Protein 1NZA (pdb70)

Solvent-accessible surface area: 6480 Å² total; per-residue (Å²): 118,18,23,34,0,39,0,17,0,36,42,112,123,23,0,124,52,0,10,113,10,0,61,134,73,123,12,1,11,32,25,58,58,62,94,74,50,88,18,115,101,157,162,145,68,105,96,32,122,37,150,23,20,35,0,48,0,27,0,8,69,122,0,37,61,92,0,75,123,79,0,113,74,57,12,75,116,132,136,16,74,26,64,36,86,118,35,106,148,42,102,204,148,82,22,72,96,0,88,118,36,19,51

CATH classification: 3.30.70.120

Foldseek 3Di:
DKWWKKWKAQDPVLVVVLQCVCQVVQLFVHKDKAAFDWDWDDDPNDIDIGGIIMITTIHD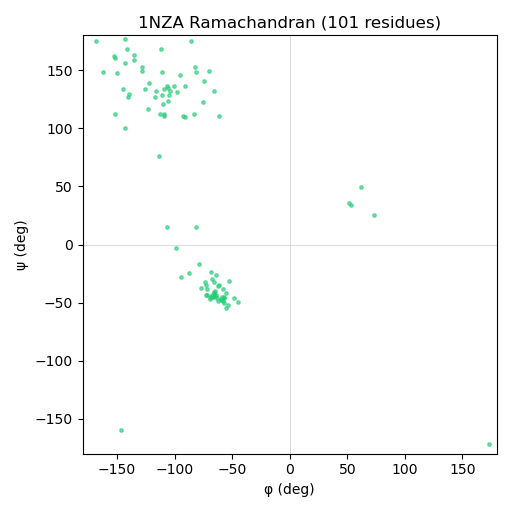PVSVVVSVVVSCVSGPDNDTGIDIDDDPDDDVVVVVSGHVRHD

Nearest PDB structures (foldseek):
  1nza-assembly1_A  TM=1.010E+00  e=8.311E-20  Thermus thermophilus
  4zk7-assembly1_M  TM=1.001E+00  e=1.249E-17  Thermus thermophilus HB8
  4zk7-assembly1_Q  TM=1.000E+00  e=2.851E-17  Thermus thermophilus HB8
  4y6i-assembly1_B  TM=9.734E-01  e=9.143E-12  Escherichia coli K-12
  3aa8-assembly1_C  TM=9.729E-01  e=6.418E-12  Escherichia coli K-12

Secondary structure (DSSP, 8-state):
-EEEEEEEESSHHHHHHHHHHHHHTTS-SEEEEEEEEEEEEESSS-EEEEEEEEEEEEEETTTHHHHHHHHHHHSSSSS--EEEEE-----HHHHHHHHHT--

Structure (mmCIF, N/CA/C/O backbone):
data_1NZA
#
_entry.id   1NZA
#
_cell.length_a   83.003
_cell.length_b   83.003
_cell.length_c   83.003
_cell.angle_alpha   90.00
_cell.angle_beta   90.00
_cell.angle_gamma   90.00
#
_symmetry.space_group_name_H-M   'I 2 3'
#
loop_
_entity.id
_entity.type
_entity.pdbx_description
1 polymer 'Divalent cation tolerance protein'
2 non-polymer 'SODIUM ION'
3 non-polymer 'CHLORIDE ION'
4 non-polymer 'SULFATE ION'
5 non-polymer GLYCEROL
6 water water
#
loop_
_atom_site.group_PDB
_atom_site.id
_atom_site.type_symbol
_atom_site.label_atom_id
_atom_site.label_alt_id
_atom_site.label_comp_id
_atom_site.label_asym_id
_atom_site.label_entity_id
_atom_site.label_seq_id
_atom_site.pdbx_PDB_ins_code
_atom_site.Cartn_x
_atom_site.Cartn_y
_atom_site.Cartn_z
_atom_site.occupancy
_atom_site.B_iso_or_equiv
_atom_site.auth_seq_id
_atom_site.auth_comp_id
_atom_site.auth_asym_id
_atom_site.auth_atom_id
_atom_site.pdbx_PDB_model_num
ATOM 1 N N . MET A 1 1 ? 57.441 64.056 12.438 1.00 32.99 1 MET A N 1
ATOM 2 C CA . MET A 1 1 ? 56.075 64.607 12.207 1.00 31.59 1 MET A CA 1
ATOM 3 C C . MET A 1 1 ? 55.018 63.787 12.943 1.00 28.89 1 MET A C 1
ATOM 4 O O . MET A 1 1 ? 54.035 64.340 13.442 1.00 26.79 1 MET A O 1
ATOM 9 N N . GLU A 1 2 ? 55.210 62.471 13.002 1.00 25.09 2 GLU A N 1
ATOM 10 C CA . GLU A 1 2 ? 54.265 61.625 13.727 1.00 23.43 2 GLU A CA 1
ATOM 11 C C . GLU A 1 2 ? 54.682 61.738 15.185 1.00 21.48 2 GLU A C 1
ATOM 12 O O . GLU A 1 2 ? 55.864 61.899 15.480 1.00 19.20 2 GLU A O 1
ATOM 18 N N . GLU A 1 3 ? 53.719 61.650 16.091 1.00 19.55 3 GLU A N 1
ATOM 19 C CA . GLU A 1 3 ? 54.016 61.795 17.512 1.00 20.01 3 GLU A CA 1
ATOM 20 C C . GLU A 1 3 ? 53.183 60.878 18.385 1.00 18.74 3 GLU A C 1
ATOM 21 O O . GLU A 1 3 ? 52.109 60.432 17.982 1.00 19.29 3 GLU A O 1
ATOM 27 N N . VAL A 1 4 ? 53.704 60.591 19.577 1.00 15.94 4 VAL A N 1
ATOM 28 C CA . VAL A 1 4 ? 52.976 59.806 20.570 1.00 14.91 4 VAL A CA 1
ATOM 29 C C . VAL A 1 4 ? 52.727 60.838 21.668 1.00 13.69 4 VAL A C 1
ATOM 30 O O . VAL A 1 4 ? 53.668 61.317 22.311 1.00 15.68 4 VAL A O 1
ATOM 34 N N . VAL A 1 5 ? 51.464 61.206 21.855 1.00 13.61 5 VAL A N 1
ATOM 35 C CA . VAL A 1 5 ? 51.100 62.201 22.855 1.00 14.43 5 VAL A CA 1
ATOM 36 C C . VAL A 1 5 ? 50.628 61.563 24.144 1.00 16.22 5 VAL A C 1
ATOM 37 O O . VAL A 1 5 ? 49.798 60.653 24.123 1.00 17.22 5 VAL A O 1
ATOM 41 N N . LEU A 1 6 ? 51.176 62.028 25.266 1.00 15.44 6 LEU A N 1
ATOM 42 C CA . LEU A 1 6 ? 50.792 61.511 26.576 1.00 14.53 6 LEU A CA 1
ATOM 43 C C . LEU A 1 6 ? 49.811 62.479 27.223 1.00 15.64 6 LEU A C 1
ATOM 44 O O . LEU A 1 6 ? 50.008 63.696 27.182 1.00 15.57 6 LEU A O 1
ATOM 49 N N . ILE A 1 7 ? 48.762 61.932 27.828 1.00 13.23 7 ILE A N 1
ATOM 50 C CA . ILE A 1 7 ? 47.747 62.730 28.509 1.00 14.50 7 ILE A CA 1
ATOM 51 C C . ILE A 1 7 ? 47.303 61.903 29.705 1.00 14.22 7 ILE A C 1
ATOM 52 O O . ILE A 1 7 ? 47.082 60.703 29.568 1.00 16.91 7 ILE A O 1
ATOM 57 N N . THR A 1 8 ? 47.202 62.511 30.878 1.00 14.26 8 THR A N 1
ATOM 58 C CA . THR A 1 8 ? 46.707 61.752 32.018 1.00 13.92 8 THR A CA 1
ATOM 59 C C . THR A 1 8 ? 45.339 62.329 32.347 1.00 16.79 8 THR A C 1
ATOM 60 O O . THR A 1 8 ? 45.093 63.519 32.127 1.00 16.32 8 THR A O 1
ATOM 64 N N . VAL A 1 9 ? 44.449 61.472 32.845 1.00 14.06 9 VAL A N 1
ATOM 65 C CA . VAL A 1 9 ? 43.086 61.860 33.189 1.00 15.10 9 VAL A CA 1
ATOM 66 C C . VAL A 1 9 ? 42.711 61.265 34.552 1.00 16.93 9 VAL A C 1
ATOM 67 O O . VAL A 1 9 ? 43.311 60.291 35.003 1.00 14.34 9 VAL A O 1
ATOM 71 N N . PRO A 1 10 ? 41.706 61.847 35.224 1.00 16.22 10 PRO A N 1
ATOM 72 C CA . PRO A 1 10 ? 41.260 61.390 36.543 1.00 16.09 10 PRO A CA 1
ATOM 73 C C . PRO A 1 10 ? 40.356 60.167 36.632 1.00 14.99 10 PRO A C 1
ATOM 74 O O . PRO A 1 10 ? 40.222 59.586 37.712 1.00 15.30 10 PRO A O 1
ATOM 78 N N . SER A 1 11 ? 39.739 59.776 35.522 1.00 16.19 11 SER A N 1
ATOM 79 C CA . SER A 1 11 ? 38.821 58.638 35.542 1.00 17.59 11 SER A CA 1
ATOM 80 C C . SER A 1 11 ? 38.712 57.926 34.206 1.00 18.23 11 SER A C 1
ATOM 81 O O . SER A 1 11 ? 39.067 58.472 33.166 1.00 15.94 11 SER A O 1
ATOM 84 N N . GLU A 1 12 ? 38.203 56.698 34.248 1.00 19.58 12 GLU A N 1
ATOM 85 C CA . GLU A 1 12 ? 38.016 55.895 33.048 1.00 21.19 12 GLU A CA 1
ATOM 86 C C . GLU A 1 12 ? 37.021 56.597 32.126 1.00 21.33 12 GLU A C 1
ATOM 87 O O . GLU A 1 12 ? 37.149 56.554 30.900 1.00 20.89 12 GLU A O 1
ATOM 93 N N . GLU A 1 13 ? 36.028 57.239 32.733 1.00 21.08 13 GLU A N 1
ATOM 94 C CA . GLU A 1 13 ? 34.999 57.972 32.004 1.00 23.20 13 GLU A CA 1
ATOM 95 C C . GLU A 1 13 ? 35.620 59.011 31.080 1.00 22.07 13 GLU A C 1
ATOM 96 O O . GLU A 1 13 ? 35.335 59.036 29.881 1.00 21.51 13 GLU A O 1
ATOM 102 N N . VAL A 1 14 ? 36.455 59.878 31.647 1.00 20.21 14 VAL A N 1
ATOM 103 C CA . VAL A 1 14 ? 37.117 60.920 30.867 1.00 20.40 14 VAL A CA 1
ATOM 104 C C . VAL A 1 14 ? 38.081 60.292 29.870 1.00 18.21 14 VAL A C 1
ATOM 105 O O . VAL A 1 14 ? 38.182 60.726 28.723 1.00 17.04 14 VAL A O 1
ATOM 109 N N . ALA A 1 15 ? 38.795 59.262 30.313 1.00 16.58 15 ALA A N 1
ATOM 110 C CA . ALA A 1 15 ? 39.740 58.585 29.443 1.00 16.05 15 ALA A CA 1
ATOM 111 C C . ALA A 1 15 ? 39.061 58.140 28.150 1.00 15.17 15 ALA A C 1
ATOM 112 O O . ALA A 1 15 ? 39.527 58.442 27.056 1.00 16.04 15 ALA A O 1
ATOM 114 N N . ARG A 1 16 ? 37.947 57.427 28.277 1.00 16.72 16 ARG A N 1
ATOM 115 C CA . ARG A 1 16 ? 37.221 56.937 27.112 1.00 16.09 16 ARG A CA 1
ATOM 116 C C . ARG A 1 16 ? 36.613 58.048 26.261 1.00 18.05 16 ARG A C 1
ATOM 117 O O . ARG A 1 16 ? 36.660 57.989 25.030 1.00 18.75 16 ARG A O 1
ATOM 125 N N . THR A 1 17 ? 36.041 59.053 26.917 1.00 17.60 17 THR A N 1
ATOM 126 C CA . THR A 1 17 ? 35.437 60.178 26.208 1.00 20.44 17 THR A CA 1
ATOM 127 C C . THR A 1 17 ? 36.489 60.876 25.345 1.00 20.73 17 THR A C 1
ATOM 128 O O . THR A 1 17 ? 36.259 61.156 24.162 1.00 21.79 17 THR A O 1
ATOM 132 N N . ILE A 1 18 ? 37.649 61.157 25.934 1.00 20.20 18 ILE A N 1
ATOM 133 C CA . ILE A 1 18 ? 38.714 61.813 25.180 1.00 18.88 18 ILE A CA 1
ATOM 134 C C . ILE A 1 18 ? 39.275 60.911 24.085 1.00 18.61 18 ILE A C 1
ATOM 135 O O . ILE A 1 18 ? 39.499 61.355 22.954 1.00 16.84 18 ILE A O 1
ATOM 140 N N . ALA A 1 19 ? 39.494 59.639 24.401 1.00 18.80 19 ALA A N 1
ATOM 141 C CA . ALA A 1 19 ? 40.019 58.718 23.398 1.00 19.56 19 ALA A CA 1
ATOM 142 C C . ALA A 1 19 ? 39.073 58.632 22.205 1.00 21.11 19 ALA A C 1
ATOM 143 O O . ALA A 1 19 ? 39.502 58.717 21.055 1.00 21.03 19 ALA A O 1
ATOM 145 N N . LYS A 1 20 ? 37.780 58.474 22.479 1.00 20.38 20 LYS A N 1
ATOM 146 C CA . LYS A 1 20 ? 36.804 58.367 21.403 1.00 22.76 20 LYS A CA 1
ATOM 147 C C . LYS A 1 20 ? 36.691 59.657 20.605 1.00 22.58 20 LYS A C 1
ATOM 148 O O . LYS A 1 20 ? 36.664 59.634 19.374 1.00 24.80 20 LYS A O 1
ATOM 154 N N . ALA A 1 21 ? 36.632 60.783 21.305 1.00 23.54 21 ALA A N 1
ATOM 155 C CA . ALA A 1 21 ? 36.517 62.078 20.644 1.00 23.62 21 ALA A CA 1
ATOM 156 C C . ALA A 1 21 ? 37.688 62.335 19.696 1.00 24.66 21 ALA A C 1
ATOM 157 O O . ALA A 1 21 ? 37.490 62.767 18.562 1.00 24.94 21 ALA A O 1
ATOM 159 N N . LEU A 1 22 ? 38.907 62.057 20.148 1.00 22.99 22 LEU A N 1
ATOM 160 C CA . LEU A 1 22 ? 40.077 62.278 19.304 1.00 22.95 22 LEU A CA 1
ATOM 161 C C . LEU A 1 22 ? 40.094 61.387 18.061 1.00 24.06 22 LEU A C 1
ATOM 162 O O . LEU A 1 22 ? 40.401 61.852 16.958 1.00 25.73 22 LEU A O 1
ATOM 167 N N . VAL A 1 23 ? 39.757 60.112 18.222 1.00 23.10 23 VAL A N 1
ATOM 168 C CA . VAL A 1 23 ? 39.754 59.211 17.080 1.00 25.40 23 VAL A CA 1
ATOM 169 C C . VAL A 1 23 ? 38.582 59.510 16.141 1.00 27.65 23 VAL A C 1
ATOM 170 O O . VAL A 1 23 ? 38.750 59.531 14.919 1.00 27.72 23 VAL A O 1
ATOM 174 N N . GLU A 1 24 ? 37.402 59.747 16.706 1.00 30.07 24 GLU A N 1
ATOM 175 C CA . GLU A 1 24 ? 36.225 60.052 15.892 1.00 32.37 24 GLU A CA 1
ATOM 176 C C . GLU A 1 24 ? 36.498 61.272 15.015 1.00 32.01 24 GLU A C 1
ATOM 177 O O . GLU A 1 24 ? 36.199 61.276 13.821 1.00 32.07 24 GLU A O 1
ATOM 183 N N . GLU A 1 25 ? 37.070 62.303 15.627 1.00 31.52 25 GLU A N 1
ATOM 184 C CA . GLU A 1 25 ? 37.362 63.555 14.941 1.00 30.71 25 GLU A CA 1
ATOM 185 C C . GLU A 1 25 ? 38.647 63.554 14.126 1.00 31.52 25 GLU A C 1
ATOM 186 O O . GLU A 1 25 ? 39.134 64.611 13.721 1.00 31.56 25 GLU A O 1
ATOM 192 N N . ARG A 1 26 ? 39.184 62.365 13.881 1.00 30.22 26 ARG A N 1
ATOM 193 C CA . ARG A 1 26 ? 40.409 62.200 13.105 1.00 30.99 26 ARG A CA 1
ATOM 194 C C . ARG A 1 26 ? 41.574 63.067 13.578 1.00 29.46 26 ARG A C 1
ATOM 195 O O . ARG A 1 26 ? 42.363 63.557 12.768 1.00 30.85 26 ARG A O 1
ATOM 203 N N . LEU A 1 27 ? 41.680 63.263 14.888 1.00 26.73 27 LEU A N 1
ATOM 204 C CA . LEU A 1 27 ? 42.780 64.045 15.440 1.00 25.14 27 LEU A CA 1
ATOM 205 C C . LEU A 1 27 ? 43.840 63.071 15.936 1.00 24.93 27 LEU A C 1
ATOM 206 O O . LEU A 1 27 ? 44.913 63.468 16.397 1.00 24.91 27 LEU A O 1
ATOM 211 N N . ALA A 1 28 ? 43.518 61.788 15.830 1.00 23.62 28 ALA A N 1
ATOM 212 C CA . ALA A 1 28 ? 44.411 60.713 16.239 1.00 21.94 28 ALA A CA 1
ATOM 213 C C . ALA A 1 28 ? 43.893 59.454 15.554 1.00 22.45 28 ALA A C 1
ATOM 214 O O . ALA A 1 28 ? 42.691 59.327 15.315 1.00 23.77 28 ALA A O 1
ATOM 216 N N . ALA A 1 29 ? 44.794 58.535 15.225 1.00 20.30 29 ALA A N 1
ATOM 217 C CA . ALA A 1 29 ? 44.407 57.302 14.555 1.00 20.27 29 ALA A CA 1
ATOM 218 C C . ALA A 1 29 ? 44.202 56.194 15.574 1.00 21.79 29 ALA A C 1
ATOM 219 O O . ALA A 1 29 ? 43.423 55.265 15.359 1.00 20.93 29 ALA A O 1
ATOM 221 N N . CYS A 1 30 ? 44.912 56.305 16.689 1.00 20.65 30 CYS A N 1
ATOM 222 C CA . CYS A 1 30 ? 44.831 55.296 17.736 1.00 20.54 30 CYS A CA 1
ATOM 223 C C . CYS A 1 30 ? 45.079 55.912 19.098 1.00 18.34 30 CYS A C 1
ATOM 224 O O . CYS A 1 30 ? 45.839 56.873 19.225 1.00 17.64 30 CYS A O 1
ATOM 227 N N . VAL A 1 31 ? 44.429 55.366 20.119 1.00 15.00 31 VAL A N 1
ATOM 228 C CA . VAL A 1 31 ? 44.632 55.846 21.480 1.00 15.26 31 VAL A CA 1
ATOM 229 C C . VAL A 1 31 ? 44.654 54.643 22.411 1.00 15.13 31 VAL A C 1
ATOM 230 O O . VAL A 1 31 ? 43.742 53.814 22.372 1.00 15.44 31 VAL A O 1
ATOM 234 N N . ASN A 1 32 ? 45.702 54.536 23.227 1.00 14.67 32 ASN A N 1
ATOM 235 C CA . ASN A 1 32 ? 45.816 53.436 24.187 1.00 15.44 32 ASN A CA 1
ATOM 236 C C . ASN A 1 32 ? 45.536 54.002 25.571 1.00 14.89 32 ASN A C 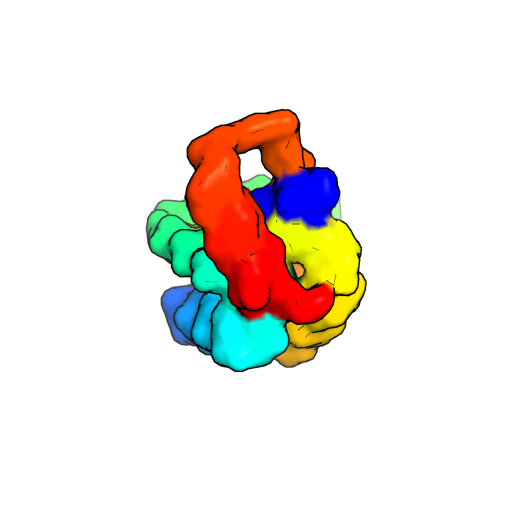1
ATOM 237 O O . ASN A 1 32 ? 46.069 55.051 25.927 1.00 15.03 32 ASN A O 1
ATOM 242 N N . ILE A 1 33 ? 44.715 53.303 26.351 1.00 12.48 33 ILE A N 1
ATOM 243 C CA . ILE A 1 33 ? 44.407 53.734 27.709 1.00 13.80 33 ILE A CA 1
ATOM 244 C C . ILE A 1 33 ? 45.061 52.768 28.685 1.00 11.63 33 ILE A C 1
ATOM 245 O O . ILE A 1 33 ? 44.796 51.563 28.641 1.00 13.78 33 ILE A O 1
ATOM 250 N N . VAL A 1 34 ? 45.928 53.296 29.547 1.00 8.86 34 VAL A N 1
ATOM 251 C CA . VAL A 1 34 ? 46.608 52.482 30.557 1.00 12.18 34 VAL A CA 1
ATOM 252 C C . VAL A 1 34 ? 46.019 52.869 31.913 1.00 12.30 34 VAL A C 1
ATOM 253 O O . VAL A 1 34 ? 46.204 53.979 32.388 1.00 10.90 34 VAL A O 1
ATOM 257 N N . PRO A 1 35 ? 45.292 51.948 32.557 1.00 13.72 35 PRO A N 1
ATOM 258 C CA . PRO A 1 35 ? 44.700 52.282 33.857 1.00 16.14 35 PRO A CA 1
ATOM 259 C C . PRO A 1 35 ? 45.613 52.073 35.063 1.00 15.21 35 PRO A C 1
ATOM 260 O O . PRO A 1 35 ? 46.734 51.583 34.938 1.00 14.51 35 PRO A O 1
ATOM 264 N N . GLY A 1 36 ? 45.120 52.475 36.233 1.00 15.89 36 GLY A N 1
ATOM 265 C CA . GLY A 1 36 ? 45.850 52.268 37.472 1.00 14.30 36 GLY A CA 1
ATOM 266 C C . GLY A 1 36 ? 47.079 53.071 37.856 1.00 14.11 36 GLY A C 1
ATOM 267 O O . GLY A 1 36 ? 47.891 52.600 38.653 1.00 16.21 36 GLY A O 1
ATOM 268 N N . LEU A 1 37 ? 47.221 54.283 37.335 1.00 12.01 37 LEU A N 1
ATOM 269 C CA . LEU A 1 37 ? 48.387 55.088 37.677 1.00 12.53 37 LEU A CA 1
ATOM 270 C C . LEU A 1 37 ? 48.250 55.825 38.999 1.00 13.63 37 LEU A C 1
ATOM 271 O O . LEU A 1 37 ? 47.148 56.137 39.437 1.00 12.24 37 LEU A O 1
ATOM 276 N N . THR A 1 38 ? 49.392 56.087 39.626 1.00 13.75 38 THR A N 1
ATOM 277 C CA . THR A 1 38 ? 49.458 56.879 40.849 1.00 16.18 38 THR A CA 1
ATOM 278 C C . THR A 1 38 ? 50.279 58.066 40.380 1.00 16.42 38 THR A C 1
ATOM 279 O O . THR A 1 38 ? 51.355 57.881 39.816 1.00 18.24 38 THR A O 1
ATOM 283 N N . SER A 1 39 ? 49.782 59.277 40.579 1.00 16.39 39 SER A N 1
ATOM 284 C CA . SER A 1 39 ? 50.538 60.441 40.146 1.00 15.62 39 SER A CA 1
ATOM 285 C C . SER A 1 39 ? 50.929 61.298 41.338 1.00 17.66 39 SER A C 1
ATOM 286 O O . SER A 1 39 ? 50.111 61.590 42.212 1.00 17.05 39 SER A O 1
ATOM 289 N N . ILE A 1 40 ? 52.200 61.682 41.373 1.00 17.69 40 ILE A N 1
ATOM 290 C CA . ILE A 1 40 ? 52.724 62.499 42.458 1.00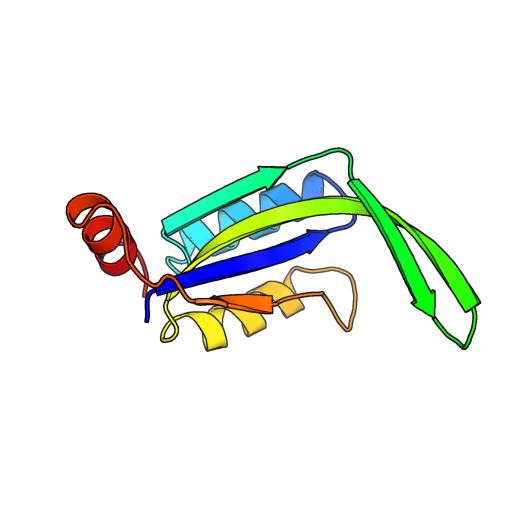 20.57 40 ILE A CA 1
ATOM 291 C C . ILE A 1 40 ? 53.319 63.752 41.824 1.00 21.40 40 ILE A C 1
ATOM 292 O O . ILE A 1 40 ? 54.265 63.670 41.039 1.00 22.21 40 ILE A O 1
ATOM 297 N N . TYR A 1 41 ? 52.748 64.908 42.147 1.00 22.70 41 TYR A N 1
ATOM 298 C CA . TYR A 1 41 ? 53.226 66.159 41.575 1.00 24.11 41 TYR A CA 1
ATOM 299 C C . TYR A 1 41 ? 53.237 67.324 42.550 1.00 25.63 41 TYR A C 1
ATOM 300 O O . TYR A 1 41 ? 52.678 67.249 43.640 1.00 25.00 41 TYR A O 1
ATOM 309 N N . ARG A 1 42 ? 53.883 68.410 42.146 1.00 27.99 42 ARG A N 1
ATOM 310 C CA . ARG A 1 42 ? 53.958 69.587 42.996 1.00 30.83 42 ARG A CA 1
ATOM 311 C C . ARG A 1 42 ? 52.814 70.549 42.722 1.00 32.70 42 ARG A C 1
ATOM 312 O O . ARG A 1 42 ? 52.463 70.812 41.572 1.00 33.00 42 ARG A O 1
ATOM 320 N N . TRP A 1 43 ? 52.236 71.071 43.796 1.00 36.03 43 TRP A N 1
ATOM 321 C CA . TRP A 1 43 ? 51.136 72.014 43.692 1.00 40.18 43 TRP A CA 1
ATOM 322 C C . TRP A 1 43 ? 51.170 72.928 44.913 1.00 41.57 43 TRP A C 1
ATOM 323 O O . TRP A 1 43 ? 50.942 72.487 46.041 1.00 41.49 43 TRP A O 1
ATOM 334 N N . GLN A 1 44 ? 51.480 74.200 44.683 1.00 44.30 44 GLN A N 1
ATOM 335 C CA . GLN A 1 44 ? 51.555 75.176 45.764 1.00 45.23 44 GLN A CA 1
ATOM 336 C C . GLN A 1 44 ? 52.649 74.776 46.749 1.00 45.76 44 GLN A C 1
ATOM 337 O O . GLN A 1 44 ? 52.421 74.738 47.960 1.00 46.58 44 GLN A O 1
ATOM 343 N N . GLY A 1 45 ? 53.834 74.475 46.227 1.00 45.07 45 GLY A N 1
ATOM 344 C CA . GLY A 1 45 ? 54.933 74.078 47.089 1.00 45.76 45 GLY A CA 1
ATOM 345 C C . GLY A 1 45 ? 54.530 72.938 48.004 1.00 45.42 45 GLY A C 1
ATOM 346 O O . GLY A 1 45 ? 54.979 72.849 49.148 1.00 45.62 45 GLY A O 1
ATOM 347 N N . GLU A 1 46 ? 53.673 72.063 47.489 1.00 44.80 46 GLU A N 1
ATOM 348 C CA . GLU A 1 46 ? 53.184 70.917 48.243 1.00 43.43 46 GLU A CA 1
ATOM 349 C C . GLU A 1 46 ? 53.117 69.706 47.317 1.00 40.66 46 GLU A C 1
ATOM 350 O O . GLU A 1 46 ? 52.561 69.788 46.224 1.00 41.86 46 GLU A O 1
ATOM 356 N N . VAL A 1 47 ? 53.692 68.591 47.753 1.00 37.82 47 VAL A N 1
ATOM 357 C CA . VAL A 1 47 ? 53.685 67.365 46.960 1.00 34.04 47 VAL A CA 1
ATOM 358 C C . VAL A 1 47 ? 52.360 66.635 47.185 1.00 32.95 47 VAL A C 1
ATOM 359 O O . VAL A 1 47 ? 52.101 66.144 48.287 1.00 32.97 47 VAL A O 1
ATOM 363 N N . VAL A 1 48 ? 51.525 66.573 46.147 1.00 29.16 48 VAL A N 1
ATOM 364 C CA . VAL A 1 48 ? 50.223 65.913 46.244 1.00 26.10 48 VAL A CA 1
ATOM 365 C C . VAL A 1 48 ? 50.145 64.638 45.410 1.00 25.03 48 VAL A C 1
ATOM 366 O O . VAL A 1 48 ? 51.003 64.381 44.567 1.00 24.22 48 VAL A O 1
ATOM 370 N N . GLU A 1 49 ? 49.097 63.855 45.639 1.00 23.20 49 GLU A N 1
ATOM 371 C CA . GLU A 1 49 ? 48.924 62.589 44.935 1.00 21.91 49 GLU A CA 1
ATOM 372 C C . GLU A 1 49 ? 47.548 62.472 44.297 1.00 20.00 49 GLU A C 1
ATOM 373 O O . GLU A 1 49 ? 46.582 63.065 44.772 1.00 19.65 49 GLU A O 1
ATOM 379 N N . ASP A 1 50 ? 47.457 61.698 43.220 1.00 17.27 50 ASP A N 1
ATOM 380 C CA . ASP A 1 50 ? 46.188 61.517 42.541 1.00 15.64 50 ASP A CA 1
ATOM 381 C C . ASP A 1 50 ? 46.155 60.153 41.856 1.00 15.91 50 ASP A C 1
ATOM 382 O O . ASP A 1 50 ? 47.194 59.536 41.652 1.00 16.22 50 ASP A O 1
ATOM 387 N N . GLN A 1 51 ? 44.957 59.671 41.548 1.00 14.84 51 GLN A N 1
ATOM 388 C CA . GLN A 1 51 ? 44.798 58.396 40.850 1.00 13.42 51 GLN A CA 1
ATOM 389 C C . GLN A 1 51 ? 44.433 58.778 39.425 1.00 13.52 51 GLN A C 1
ATOM 390 O O . GLN A 1 51 ? 43.510 59.562 39.212 1.00 15.41 51 GLN A O 1
ATOM 396 N N . GLU A 1 52 ? 45.144 58.221 38.449 1.00 12.69 52 GLU A N 1
ATOM 397 C CA . GLU A 1 52 ? 44.895 58.579 37.056 1.00 13.49 52 GLU A CA 1
ATOM 398 C C . GLU A 1 52 ? 45.028 57.425 36.082 1.00 11.87 52 GLU A C 1
ATOM 399 O O . GLU A 1 52 ? 45.369 56.310 36.459 1.00 13.57 52 GLU A O 1
ATOM 405 N N . LEU A 1 53 ? 44.738 57.732 34.823 1.00 12.84 53 LEU A N 1
ATOM 406 C CA . LEU A 1 53 ? 44.873 56.794 33.723 1.00 11.08 53 LEU A CA 1
ATOM 407 C C . LEU A 1 53 ? 45.694 57.542 32.696 1.00 12.91 53 LEU A C 1
ATOM 408 O O . LEU A 1 53 ? 45.619 58.773 32.605 1.00 12.85 53 LEU A O 1
ATOM 413 N N . LEU A 1 54 ? 46.482 56.800 31.930 1.00 10.79 54 LEU A N 1
ATOM 414 C CA . LEU A 1 54 ? 47.340 57.398 30.922 1.00 13.01 54 LEU A CA 1
ATOM 415 C C . LEU A 1 54 ? 46.801 57.138 29.534 1.00 12.37 54 LEU A C 1
ATOM 416 O O . LEU A 1 54 ? 46.379 56.031 29.229 1.00 12.19 54 LEU A O 1
ATOM 421 N N . LEU A 1 55 ? 46.806 58.162 28.691 1.00 13.37 55 LEU A N 1
ATOM 422 C CA . LEU A 1 55 ? 46.372 57.984 27.312 1.00 13.52 55 LEU A CA 1
ATOM 423 C C . LEU A 1 55 ? 47.627 58.130 26.452 1.00 13.68 55 LEU A C 1
ATOM 424 O O . LEU A 1 55 ? 48.384 59.089 26.632 1.00 13.74 55 LEU A O 1
ATOM 429 N N . LEU A 1 56 ? 47.871 57.164 25.568 1.00 11.86 56 LEU A N 1
ATOM 430 C CA . LEU A 1 56 ? 49.005 57.233 24.634 1.00 14.21 56 LEU A CA 1
ATOM 431 C C . LEU A 1 56 ? 48.317 57.468 23.298 1.00 13.63 56 LEU A C 1
ATOM 432 O O . LEU A 1 56 ? 47.639 56.582 22.777 1.00 14.32 56 LEU A O 1
ATOM 437 N N . VAL A 1 57 ? 48.491 58.667 22.748 1.00 14.67 57 VAL A N 1
ATOM 438 C CA . VAL A 1 57 ? 47.833 59.054 21.501 1.00 16.35 57 VAL A CA 1
ATOM 439 C C . VAL A 1 57 ? 48.752 59.102 20.283 1.00 17.92 57 VAL A C 1
ATOM 440 O O . VAL A 1 57 ? 49.745 59.822 20.285 1.00 18.08 57 VAL A O 1
ATOM 444 N N . LYS A 1 58 ? 48.406 58.345 19.243 1.00 17.06 58 LYS A N 1
ATOM 445 C CA . LYS A 1 58 ? 49.197 58.318 18.009 1.00 17.62 58 LYS A CA 1
ATOM 446 C C . LYS A 1 58 ? 48.632 59.383 17.067 1.00 18.91 58 LYS A C 1
ATOM 447 O O . LYS A 1 58 ? 47.535 59.228 16.531 1.00 16.97 58 LYS A O 1
ATOM 453 N N . THR A 1 59 ? 49.388 60.454 16.851 1.00 17.81 59 THR A N 1
ATOM 454 C CA . THR A 1 59 ? 48.907 61.544 16.007 1.00 20.60 59 THR A CA 1
ATOM 455 C C . THR A 1 59 ? 50.042 62.209 15.220 1.00 20.47 59 THR A C 1
ATOM 456 O O . THR A 1 59 ? 51.095 61.606 15.025 1.00 20.22 59 THR A O 1
ATOM 460 N N . THR A 1 60 ? 49.815 63.437 14.755 1.00 22.08 60 THR A N 1
ATOM 461 C CA . THR A 1 60 ? 50.827 64.171 13.993 1.00 24.46 60 THR A CA 1
ATOM 462 C C . THR A 1 60 ? 50.935 65.622 14.465 1.00 24.16 60 THR A C 1
ATOM 463 O O . THR A 1 60 ? 50.042 66.143 15.136 1.00 24.07 60 THR A O 1
ATOM 467 N N . THR A 1 61 ? 52.035 66.277 14.107 1.00 24.90 61 THR A N 1
ATOM 468 C CA . THR A 1 61 ? 52.245 67.665 14.499 1.00 26.16 61 THR A CA 1
ATOM 469 C C . THR A 1 61 ? 51.195 68.584 13.881 1.00 26.45 61 THR A C 1
ATOM 470 O O . THR A 1 61 ? 50.892 69.643 14.427 1.00 26.66 61 THR A O 1
ATOM 474 N N . HIS A 1 62 ? 50.639 68.178 12.746 1.00 27.80 62 HIS A N 1
ATOM 475 C CA . HIS A 1 62 ? 49.628 68.996 12.086 1.00 29.25 62 HIS A CA 1
ATOM 476 C C . HIS A 1 62 ? 48.296 68.960 12.826 1.00 28.95 62 HIS A C 1
ATOM 477 O O . HIS A 1 62 ? 47.549 69.941 12.825 1.00 28.46 62 HIS A O 1
ATOM 484 N N . ALA A 1 63 ? 48.001 67.830 13.459 1.00 26.82 63 ALA A N 1
ATOM 485 C CA . ALA A 1 63 ? 46.755 67.681 14.197 1.00 25.85 63 ALA A CA 1
ATOM 486 C C . ALA A 1 63 ? 46.889 68.164 15.634 1.00 24.82 63 A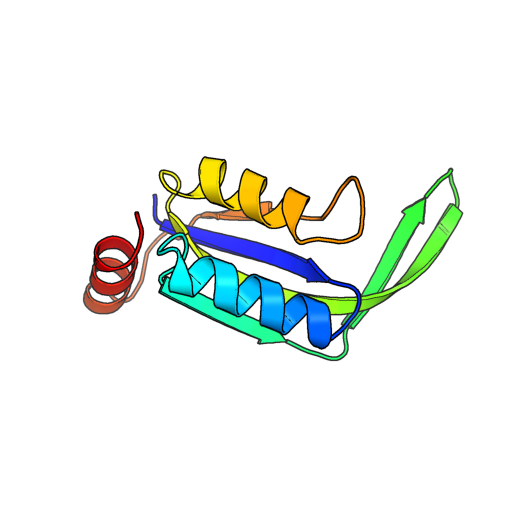LA A C 1
ATOM 487 O O . ALA A 1 63 ? 45.905 68.563 16.252 1.00 25.45 63 ALA A O 1
ATOM 489 N N . PHE A 1 64 ? 48.113 68.148 16.155 1.00 25.17 64 PHE A N 1
ATOM 490 C CA . PHE A 1 64 ? 48.361 68.546 17.538 1.00 25.23 64 PHE A CA 1
ATOM 491 C C . PHE A 1 64 ? 47.668 69.818 18.022 1.00 25.60 64 PHE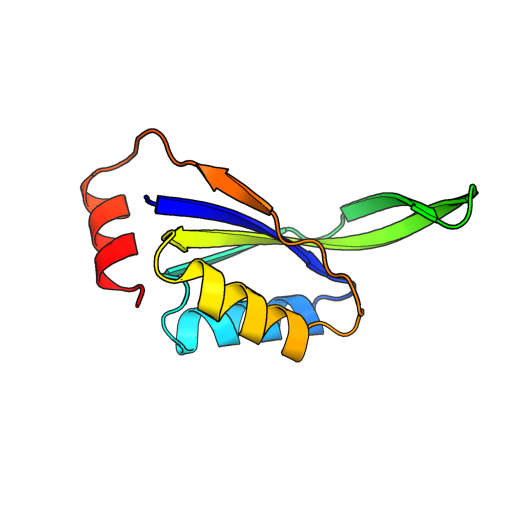 A C 1
ATOM 492 O O . PHE A 1 64 ? 47.056 69.818 19.088 1.00 23.86 64 PHE A O 1
ATOM 500 N N . PRO A 1 65 ? 47.767 70.927 17.265 1.00 26.37 65 PRO A N 1
ATOM 501 C CA . PRO A 1 65 ? 47.110 72.160 17.710 1.00 26.78 65 PRO A CA 1
ATOM 502 C C . PRO A 1 65 ? 45.616 71.956 17.956 1.00 26.03 65 PRO A C 1
ATOM 503 O O . PRO A 1 65 ? 45.065 72.454 18.937 1.00 27.54 65 PRO A O 1
ATOM 507 N N . LYS A 1 66 ? 44.970 71.220 17.058 1.00 26.93 66 LYS A N 1
ATOM 508 C CA . LYS A 1 66 ? 43.543 70.948 17.171 1.00 27.62 66 LYS A CA 1
ATOM 509 C C . LYS A 1 66 ? 43.299 69.953 18.300 1.00 26.52 66 LYS A C 1
ATOM 510 O O . LYS A 1 66 ? 42.292 70.026 19.003 1.00 26.25 66 LYS A O 1
ATOM 516 N N . LEU A 1 67 ? 44.231 69.024 18.472 1.00 26.58 67 LEU A N 1
ATOM 517 C CA . LEU A 1 67 ? 44.114 68.034 19.531 1.00 24.31 67 LEU A CA 1
ATOM 518 C C . LEU A 1 67 ? 44.132 68.728 20.887 1.00 25.59 67 LEU A C 1
ATOM 519 O O . LEU A 1 67 ? 43.311 68.427 21.755 1.00 25.59 67 LEU A O 1
ATOM 524 N N . LYS A 1 68 ? 45.061 69.661 21.077 1.00 26.16 68 LYS A N 1
ATOM 525 C CA . LYS A 1 68 ? 45.134 70.379 22.345 1.00 28.01 68 LYS A CA 1
ATOM 526 C C . LYS A 1 68 ? 43.818 71.079 22.656 1.00 29.45 68 LYS A C 1
ATOM 527 O O . LYS A 1 68 ? 43.334 71.026 23.785 1.00 29.21 68 LYS A O 1
ATOM 533 N N . GLU A 1 69 ? 43.252 71.749 21.655 1.00 31.35 69 GLU A N 1
ATOM 534 C CA . GLU A 1 69 ? 41.989 72.460 21.833 1.00 31.56 69 GLU A CA 1
ATOM 535 C C . GLU A 1 69 ? 40.876 71.531 22.289 1.00 30.91 69 GLU A C 1
ATOM 536 O O . GLU A 1 69 ? 40.161 71.828 23.244 1.00 31.05 69 GLU A O 1
ATOM 542 N N . ARG A 1 70 ? 40.729 70.406 21.604 1.00 30.01 70 ARG A N 1
ATOM 543 C CA . ARG A 1 70 ? 39.687 69.454 21.954 1.00 29.59 70 ARG A CA 1
ATOM 544 C C . ARG A 1 70 ? 39.935 68.857 23.338 1.00 28.42 70 ARG A C 1
ATOM 545 O O . ARG A 1 70 ? 39.001 68.677 24.115 1.00 28.35 70 ARG A O 1
ATOM 553 N N . VAL A 1 71 ? 41.192 68.559 23.655 1.00 27.23 71 VAL A N 1
ATOM 554 C CA . VAL A 1 71 ? 41.507 67.983 24.958 1.00 26.34 71 VAL A CA 1
ATOM 555 C C . VAL A 1 71 ? 41.209 68.943 26.107 1.00 27.87 71 VAL A C 1
ATOM 556 O O . VAL A 1 71 ? 40.637 68.544 27.120 1.00 27.38 71 VAL A O 1
ATOM 560 N N . LYS A 1 72 ? 41.596 70.205 25.958 1.00 28.98 72 LYS A N 1
ATOM 561 C CA . LYS A 1 72 ? 41.341 71.183 27.008 1.00 30.17 72 LYS A CA 1
ATOM 562 C C . LYS A 1 72 ? 39.841 71.332 27.245 1.00 30.98 72 LYS A C 1
ATOM 563 O O . LYS A 1 72 ? 39.401 71.532 28.376 1.00 32.18 72 LYS A O 1
ATOM 569 N N . ALA A 1 73 ? 39.061 71.214 26.173 1.00 31.68 73 ALA A N 1
ATOM 570 C CA . ALA A 1 73 ? 37.608 71.335 26.251 1.00 32.80 73 ALA A CA 1
ATOM 571 C C . ALA A 1 73 ? 36.971 70.161 26.990 1.00 32.77 73 ALA A C 1
ATOM 572 O O . ALA A 1 73 ? 36.120 70.350 27.861 1.00 32.61 73 ALA A O 1
ATOM 574 N N . LEU A 1 74 ? 37.388 68.950 26.632 1.00 32.03 74 LEU A N 1
ATOM 575 C CA . LEU A 1 74 ? 36.858 67.736 27.244 1.00 30.61 74 LEU A CA 1
ATOM 576 C C . LEU A 1 74 ? 37.433 67.458 28.631 1.00 29.44 74 LEU A C 1
ATOM 577 O O . LEU A 1 74 ? 36.719 67.001 29.519 1.00 29.41 74 LEU A O 1
ATOM 582 N N . HIS A 1 75 ? 38.719 67.738 28.819 1.00 26.77 75 HIS A N 1
ATOM 583 C CA . HIS A 1 75 ? 39.375 67.489 30.101 1.00 26.54 75 HIS A CA 1
ATOM 584 C C . HIS A 1 75 ? 38.792 68.396 31.186 1.00 27.91 75 HIS A C 1
ATOM 585 O O . HIS A 1 75 ? 38.649 69.603 30.993 1.00 28.03 75 HIS A O 1
ATOM 592 N N . PRO A 1 76 ? 38.452 67.821 32.351 1.00 28.64 76 PRO A N 1
ATOM 593 C CA . PRO A 1 76 ? 37.875 68.582 33.464 1.00 30.60 76 PRO A CA 1
ATOM 594 C C . PRO A 1 76 ? 38.790 69.586 34.162 1.00 31.86 76 PRO A C 1
ATOM 595 O O . PRO A 1 76 ? 38.308 70.544 34.766 1.00 32.85 76 PRO A O 1
ATOM 599 N N . TY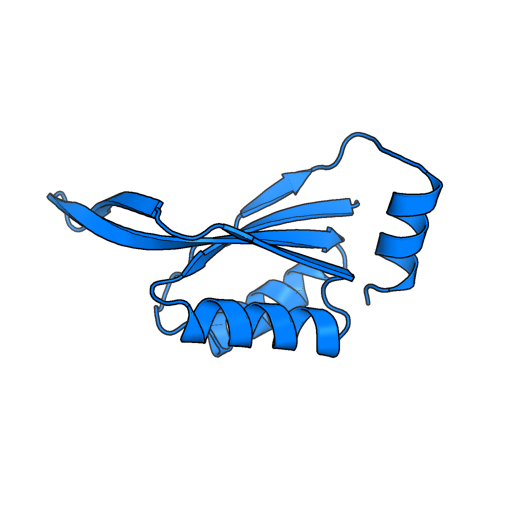R A 1 77 ? 40.100 69.379 34.076 1.00 31.03 77 TYR A N 1
ATOM 600 C CA . TYR A 1 77 ? 41.046 70.273 34.736 1.00 31.23 77 TYR A CA 1
ATOM 601 C C . TYR A 1 77 ? 41.591 71.365 33.817 1.00 31.22 77 TYR A C 1
ATOM 602 O O . TYR A 1 77 ? 41.780 71.156 32.619 1.00 31.34 77 TYR A O 1
ATOM 611 N N . THR A 1 78 ? 41.834 72.536 34.397 1.00 33.07 78 THR A N 1
ATOM 612 C CA . THR A 1 78 ? 42.316 73.694 33.650 1.00 33.80 78 THR A CA 1
ATOM 613 C C . THR A 1 78 ? 43.616 73.519 32.871 1.00 33.34 78 THR A C 1
ATOM 614 O O . THR A 1 78 ? 43.675 73.861 31.690 1.00 34.38 78 THR A O 1
ATOM 618 N N . VAL A 1 79 ? 44.653 72.999 33.522 1.00 31.11 79 VAL A N 1
ATOM 619 C CA . VAL A 1 79 ? 45.941 72.800 32.857 1.00 29.66 79 VAL A CA 1
ATOM 620 C C . VAL A 1 79 ? 46.253 71.312 32.735 1.00 26.55 79 VAL A C 1
ATOM 621 O O . VAL A 1 79 ? 47.076 70.776 33.480 1.00 26.33 79 VAL A O 1
ATOM 625 N N . PRO A 1 80 ? 45.601 70.628 31.784 1.00 25.84 80 PRO A N 1
ATOM 626 C CA . PRO A 1 80 ? 45.829 69.195 31.594 1.00 24.51 80 PRO A CA 1
ATOM 627 C C . PRO A 1 80 ? 47.195 68.872 31.017 1.00 24.07 80 PRO A C 1
ATOM 628 O O . PRO A 1 80 ? 47.769 69.658 30.259 1.00 23.15 80 PRO A O 1
ATOM 632 N N . GLU A 1 81 ? 47.720 67.711 31.384 1.00 20.87 81 GLU A N 1
ATOM 633 C CA . GLU A 1 81 ? 49.002 67.299 30.854 1.00 20.90 81 GLU A CA 1
ATOM 634 C C . GLU A 1 81 ? 48.806 66.843 29.423 1.00 18.78 81 GLU A C 1
ATOM 635 O O . GLU A 1 81 ? 48.006 65.944 29.161 1.00 18.94 81 GLU A O 1
ATOM 641 N N . ILE A 1 82 ? 49.525 67.474 28.501 1.00 18.55 82 ILE A N 1
ATOM 642 C CA . ILE A 1 82 ? 49.484 67.105 27.091 1.00 18.84 82 ILE A CA 1
ATOM 643 C C . ILE A 1 82 ? 50.906 67.291 26.579 1.00 20.43 82 ILE A C 1
ATOM 644 O O . ILE A 1 82 ? 51.323 68.417 26.301 1.00 21.10 82 ILE A O 1
ATOM 649 N N . VAL A 1 83 ? 51.658 66.199 26.472 1.00 19.73 83 VAL A N 1
ATOM 650 C CA . VAL A 1 83 ? 53.034 66.285 25.994 1.00 19.13 83 VAL A CA 1
ATOM 651 C C . VAL A 1 83 ? 53.247 65.346 24.817 1.00 19.12 83 VAL A C 1
ATOM 652 O O . VAL A 1 83 ? 52.835 64.188 24.855 1.00 18.78 83 VAL A O 1
ATOM 656 N N . ALA A 1 84 ? 53.890 65.852 23.769 1.00 17.02 84 ALA A N 1
ATOM 657 C CA . ALA A 1 84 ? 54.144 65.055 22.576 1.00 16.39 84 ALA A CA 1
ATOM 658 C C . ALA A 1 84 ? 55.592 64.586 22.493 1.00 17.24 84 ALA A C 1
ATOM 659 O O . ALA A 1 84 ? 56.520 65.374 22.680 1.00 18.10 84 ALA A O 1
ATOM 661 N N . LEU A 1 85 ? 55.773 63.298 22.215 1.00 14.70 85 LEU A N 1
ATOM 662 C CA . LEU A 1 85 ? 57.099 62.709 22.069 1.00 15.36 85 LEU A CA 1
ATOM 663 C C . LEU A 1 85 ? 57.252 62.412 20.583 1.00 14.85 85 LEU A C 1
ATOM 664 O O . LEU A 1 85 ? 56.360 61.846 19.962 1.00 17.09 85 LEU A O 1
ATOM 669 N N . PRO A 1 86 ? 58.398 62.769 19.993 1.00 16.99 86 PRO A N 1
ATOM 670 C CA . PRO A 1 86 ? 58.567 62.508 18.563 1.00 16.67 86 PRO A CA 1
ATOM 671 C C . PRO A 1 86 ? 58.814 61.051 18.185 1.00 16.30 86 PRO A C 1
ATOM 672 O O . PRO A 1 86 ? 59.518 60.335 18.890 1.00 16.98 86 PRO A O 1
ATOM 676 N N . ILE A 1 87 ? 58.210 60.615 17.083 1.00 14.31 87 ILE A N 1
ATOM 677 C CA . ILE A 1 87 ? 58.419 59.261 16.583 1.00 15.02 87 ILE A CA 1
ATOM 678 C C . ILE A 1 87 ? 59.569 59.353 15.578 1.00 16.87 87 ILE A C 1
ATOM 679 O O . ILE A 1 87 ? 59.423 59.950 14.498 1.00 18.71 87 ILE A O 1
ATOM 684 N N . ALA A 1 88 ? 60.712 58.779 15.944 1.00 17.84 88 ALA A N 1
ATOM 685 C CA . ALA A 1 88 ? 61.900 58.787 15.091 1.00 18.23 88 ALA A CA 1
ATOM 686 C C . ALA A 1 88 ? 61.747 57.874 13.881 1.00 21.55 88 ALA A C 1
ATOM 687 O O . ALA A 1 88 ? 62.208 58.197 12.782 1.00 22.33 88 ALA A O 1
ATOM 689 N N . GLU A 1 89 ? 61.115 56.724 14.090 1.00 18.84 89 GLU A N 1
ATOM 690 C CA . GLU A 1 89 ? 60.894 55.759 13.021 1.00 20.82 89 GLU A CA 1
ATOM 691 C C . GLU A 1 89 ? 59.910 54.690 13.474 1.00 21.52 89 GLU A C 1
ATOM 692 O O . GLU A 1 89 ? 59.493 54.667 14.632 1.00 21.34 89 GLU A O 1
ATOM 698 N N . GLY A 1 90 ? 59.537 53.806 12.559 1.00 21.71 90 GLY A N 1
ATOM 699 C CA . GLY A 1 90 ? 58.604 52.757 12.913 1.00 22.90 90 GLY A CA 1
ATOM 700 C C . GLY A 1 90 ? 58.168 51.943 11.720 1.00 24.38 90 GLY A C 1
ATOM 701 O O . GLY A 1 90 ? 58.712 52.078 10.619 1.00 25.24 90 GLY A O 1
ATOM 702 N N . ASN A 1 91 ? 57.187 51.080 11.943 1.00 24.32 91 ASN A N 1
ATOM 703 C CA . ASN A 1 91 ? 56.658 50.254 10.870 1.00 26.17 91 ASN A CA 1
ATOM 704 C C . ASN A 1 91 ? 56.084 51.215 9.834 1.00 25.62 91 ASN A C 1
ATOM 705 O O . ASN A 1 91 ? 55.082 51.881 10.087 1.00 26.53 91 ASN A O 1
ATOM 710 N N . ARG A 1 92 ? 56.735 51.297 8.676 1.00 29.23 92 ARG A N 1
ATOM 711 C CA . ARG A 1 92 ? 56.315 52.197 7.600 1.00 31.01 92 ARG A CA 1
ATOM 712 C C . ARG A 1 92 ? 54.828 52.133 7.269 1.00 31.27 92 ARG A C 1
ATOM 713 O O . ARG A 1 92 ? 54.170 53.167 7.124 1.00 29.58 92 ARG A O 1
ATOM 721 N N . GLU A 1 93 ? 54.292 50.924 7.145 1.00 32.37 93 GLU A N 1
ATOM 722 C CA . GLU A 1 93 ? 52.879 50.771 6.828 1.00 32.92 93 GLU A CA 1
ATOM 723 C C . GLU A 1 93 ? 51.998 51.244 7.980 1.00 30.95 93 GLU A C 1
ATOM 724 O O . GLU A 1 93 ? 50.885 51.724 7.763 1.00 30.36 93 GLU A O 1
ATOM 730 N N . TYR A 1 94 ? 52.500 51.123 9.206 1.00 29.33 94 TYR A N 1
ATOM 7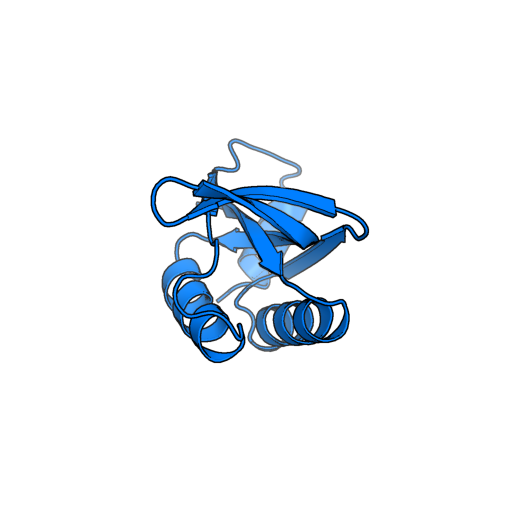31 C CA . TYR A 1 94 ? 51.735 51.567 10.365 1.00 27.37 94 TYR A CA 1
ATOM 732 C C . TYR A 1 94 ? 51.702 53.090 10.409 1.00 25.50 94 TYR A C 1
ATOM 733 O O . TYR A 1 94 ? 50.658 53.691 10.661 1.00 24.89 94 TYR A O 1
ATOM 742 N N . LEU A 1 95 ? 52.848 53.716 10.160 1.00 24.41 95 LEU A N 1
ATOM 743 C CA . LEU A 1 95 ? 52.920 55.168 10.181 1.00 25.23 95 LEU A CA 1
ATOM 744 C C . LEU A 1 95 ? 52.099 55.803 9.063 1.00 25.40 95 LEU A C 1
ATOM 745 O O . LEU A 1 95 ? 51.559 56.896 9.232 1.00 25.11 95 LEU A O 1
ATOM 750 N N . ASP A 1 96 ? 52.006 55.124 7.924 1.00 27.79 96 ASP A N 1
ATOM 751 C CA . ASP A 1 96 ? 51.219 55.647 6.812 1.00 30.20 96 ASP A CA 1
ATOM 752 C C . ASP A 1 96 ? 49.755 55.623 7.231 1.00 29.91 96 ASP A C 1
ATOM 753 O O . ASP A 1 96 ? 49.022 56.589 7.018 1.00 29.47 96 ASP A O 1
ATOM 758 N N . TRP A 1 97 ? 49.339 54.510 7.831 1.00 29.52 97 TRP A N 1
ATOM 759 C CA . TRP A 1 97 ? 47.970 54.357 8.310 1.00 29.13 97 TRP A CA 1
ATOM 760 C C . TRP A 1 97 ? 47.690 55.470 9.310 1.00 29.01 97 TRP A C 1
ATOM 761 O O . TRP A 1 97 ? 46.594 56.029 9.353 1.00 28.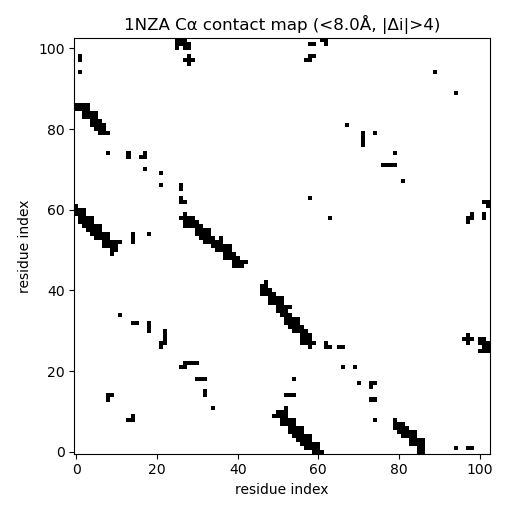63 97 TRP A O 1
ATOM 772 N N . LEU A 1 98 ? 48.700 55.787 10.113 1.00 28.16 98 LEU A N 1
ATOM 773 C CA . LEU A 1 98 ? 48.588 56.824 11.128 1.00 28.54 98 LEU A CA 1
ATOM 774 C C . LEU A 1 98 ? 48.321 58.185 10.487 1.00 29.41 98 LEU A C 1
ATOM 775 O O . LEU A 1 98 ? 47.419 58.908 10.907 1.00 28.93 98 LEU A O 1
ATOM 780 N N . ARG A 1 99 ? 49.102 58.536 9.469 1.00 30.46 99 ARG A N 1
ATOM 781 C CA . ARG A 1 99 ? 48.915 59.815 8.794 1.00 32.04 99 ARG A CA 1
ATOM 782 C C . ARG A 1 99 ? 47.611 59.807 8.002 1.00 33.38 99 ARG A C 1
ATOM 783 O O . ARG A 1 99 ? 46.828 60.753 8.063 1.00 34.05 99 ARG A O 1
ATOM 791 N N . GLU A 1 100 ? 47.386 58.720 7.274 1.00 35.67 100 GLU A N 1
ATOM 792 C CA . GLU A 1 100 ? 46.186 58.543 6.465 1.00 38.69 100 GLU A CA 1
ATOM 793 C C . GLU A 1 100 ? 44.890 58.750 7.251 1.00 39.23 100 GLU A C 1
ATOM 794 O O . GLU A 1 100 ? 43.888 59.198 6.694 1.00 38.93 100 GLU A O 1
ATOM 800 N N . ASN A 1 101 ? 44.912 58.431 8.542 1.00 39.70 101 ASN A N 1
ATOM 801 C CA . ASN A 1 101 ? 43.720 58.563 9.379 1.00 39.29 101 ASN A CA 1
ATOM 802 C C . ASN A 1 101 ? 43.740 59.731 10.361 1.00 39.20 101 ASN A C 1
ATOM 803 O O . ASN A 1 101 ? 42.932 59.784 11.288 1.00 38.72 101 ASN A O 1
ATOM 808 N N . THR A 1 102 ? 44.661 60.666 10.157 1.00 38.60 102 THR A N 1
ATOM 809 C CA . THR A 1 102 ? 44.761 61.835 11.019 1.00 39.60 102 THR A CA 1
ATOM 810 C C . THR A 1 102 ? 44.608 63.088 10.162 1.00 41.10 102 THR A C 1
ATOM 811 O O . THR A 1 102 ? 45.136 63.155 9.054 1.00 41.38 102 THR A O 1
ATOM 815 N N . GLY A 1 103 ? 43.876 64.074 10.670 1.00 42.45 103 GLY A N 1
ATOM 816 C CA . GLY A 1 103 ? 43.678 65.300 9.918 1.00 45.28 103 GLY A CA 1
ATOM 817 C C . GLY A 1 103 ? 44.157 66.533 10.660 1.00 46.41 103 GLY A C 1
ATOM 818 O O . GLY A 1 103 ? 45.175 67.122 10.238 1.00 47.88 103 GLY A O 1
#

Sequence (103 aa):
MEEVVLITVPSEEVARTIAKALVEERLAACVNIVPGLTSIYRWQGEVVEDQELLLLVKTTTHAFPKLKERVKALHPYTVPEIVALPIAEGNREYLDWLRENTG

Radius of gyration: 14.07 Å; Cα contacts (8 Å, |Δi|>4): 197; chains: 1; bounding box: 27×25×42 Å

InterPro domains:
  IPR004323 Divalent ion tolerance protein, CutA [PF03091] (4-100)
  IPR004323 Divalent ion tolerance protein, CutA [PTHR23419] (4-102)
  IPR011322 Nitrogen regulatory PII-like, alpha/beta [SSF54913] (4-102)
  IPR015867 Nitrogen regulatory protein PII/ATP phosphoribosyltransferase, C-terminal [G3DSA:3.30.70.120] (1-103)

B-factor: mean 27.58, std 10.95, range [3.38, 70.37]

Organism: Thermus thermophilus (strain ATCC 27634 / DSM 579 / HB8) (NCBI:txid300852)